Protein AF-A0AAE0WIC1-F1 (afdb_monomer_lite)

Secondary structure (DSSP, 8-state):
--PPTTEEE-TTS-EEEE-TTS-EEEE------TTTS------EEEETTEEEE-HHHHHHHHHHHHHHT--HHHHHHHHHHHHHHHHHTPPPP---HHHHHHHHHHHHHHH-HHHHHHHHHHHH-GGGHHHHHHHHHT-

Structure (mmCIF, N/CA/C/O backbone):
data_AF-A0AAE0WIC1-F1
#
_entry.id   AF-A0AAE0WIC1-F1
#
loop_
_atom_site.group_PDB
_atom_site.id
_atom_site.type_symbol
_atom_site.label_atom_id
_atom_site.label_alt_id
_atom_site.label_comp_id
_atom_site.label_asym_id
_atom_site.label_entity_id
_atom_site.label_seq_id
_atom_site.pdbx_PDB_ins_code
_atom_site.Cartn_x
_atom_site.Cartn_y
_atom_site.Cartn_z
_atom_site.occupancy
_atom_site.B_iso_or_equiv
_atom_site.auth_seq_id
_atom_site.auth_comp_id
_atom_site.auth_asym_id
_atom_site.auth_atom_id
_atom_site.pdbx_PDB_model_num
ATOM 1 N N . MET A 1 1 ? -15.835 -5.817 33.226 1.00 44.03 1 MET A N 1
ATOM 2 C CA . MET A 1 1 ? -14.727 -5.047 32.630 1.00 44.03 1 MET A CA 1
ATOM 3 C C . MET A 1 1 ? -15.349 -3.853 31.932 1.00 44.03 1 MET A C 1
ATOM 5 O O . MET A 1 1 ? -16.025 -4.050 30.935 1.00 44.03 1 MET A O 1
ATOM 9 N N . ALA A 1 2 ? -15.265 -2.663 32.525 1.00 51.22 2 ALA A N 1
ATOM 10 C CA . ALA A 1 2 ? -15.744 -1.446 31.879 1.00 51.22 2 ALA A CA 1
ATOM 11 C C . ALA A 1 2 ? -14.645 -0.991 30.910 1.00 51.22 2 ALA A C 1
ATOM 13 O O . ALA A 1 2 ? -13.538 -0.701 31.359 1.00 51.22 2 ALA A O 1
ATOM 14 N N . GLY A 1 3 ? -14.914 -1.036 29.603 1.00 53.78 3 GLY A N 1
ATOM 15 C CA . GLY A 1 3 ? -13.992 -0.525 28.587 1.00 53.78 3 GLY A CA 1
ATOM 16 C C . GLY A 1 3 ? -13.683 0.956 28.821 1.00 53.78 3 GLY A C 1
ATOM 17 O O . GLY A 1 3 ? -14.481 1.670 29.433 1.00 53.78 3 GLY A O 1
ATOM 18 N N . ALA A 1 4 ? -12.510 1.406 28.371 1.00 64.38 4 ALA A N 1
ATOM 19 C CA . ALA A 1 4 ? -12.123 2.809 28.450 1.00 64.38 4 ALA A CA 1
ATOM 20 C C . ALA A 1 4 ? -13.184 3.689 27.763 1.00 64.38 4 ALA A C 1
ATOM 22 O O . ALA A 1 4 ? -13.640 3.373 26.663 1.00 64.38 4 ALA A O 1
ATOM 23 N N . GLN A 1 5 ? -13.607 4.769 28.430 1.00 72.44 5 GLN A N 1
ATOM 24 C CA . GLN A 1 5 ? -14.567 5.720 27.863 1.00 72.44 5 GLN A CA 1
ATOM 25 C C . GLN A 1 5 ? -14.064 6.212 26.496 1.00 72.44 5 GLN A C 1
ATOM 27 O O . GLN A 1 5 ? -12.868 6.444 26.326 1.00 72.44 5 GLN A O 1
ATOM 32 N N . CYS A 1 6 ? -14.989 6.350 25.544 1.00 83.88 6 CYS A N 1
ATOM 33 C CA . CYS A 1 6 ? -14.748 6.795 24.166 1.00 83.88 6 CYS A CA 1
ATOM 34 C C . CYS A 1 6 ? -14.065 5.799 23.217 1.00 83.88 6 CYS A C 1
ATOM 36 O O . CYS A 1 6 ? -13.820 6.179 22.077 1.00 83.88 6 CYS A O 1
ATOM 38 N N . PHE A 1 7 ? -13.797 4.556 23.630 1.00 87.25 7 PHE A N 1
ATOM 39 C CA . PHE A 1 7 ? -13.380 3.497 22.706 1.00 87.25 7 PHE A CA 1
ATOM 40 C C . PHE A 1 7 ? -14.566 2.627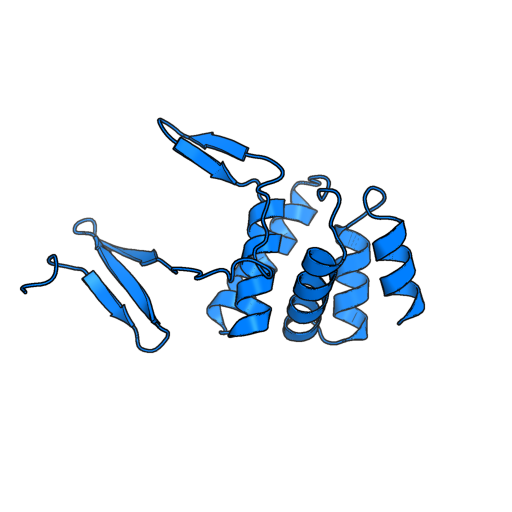 22.279 1.00 87.25 7 PHE A C 1
ATOM 42 O O . PHE A 1 7 ? -15.351 2.182 23.121 1.00 87.25 7 PHE A O 1
ATOM 49 N N . SER A 1 8 ? -14.661 2.320 20.987 1.00 88.88 8 SER A N 1
ATOM 50 C CA . SER A 1 8 ? -15.558 1.284 20.461 1.00 88.88 8 SER A CA 1
ATOM 51 C C . SER A 1 8 ? -14.899 0.494 19.335 1.00 88.88 8 SER A C 1
ATOM 53 O O . SER A 1 8 ? -13.895 0.920 18.774 1.00 88.88 8 SER A O 1
ATOM 55 N N . ILE A 1 9 ? -15.450 -0.679 19.030 1.00 87.75 9 ILE A N 1
ATOM 56 C CA . ILE A 1 9 ? -15.048 -1.495 17.881 1.00 87.75 9 ILE A CA 1
ATOM 57 C C . ILE A 1 9 ? -16.167 -1.378 16.844 1.00 87.75 9 ILE A C 1
ATOM 59 O O . ILE A 1 9 ? -17.330 -1.622 17.171 1.00 87.75 9 ILE A O 1
ATOM 63 N N . GLU A 1 10 ? -15.825 -0.944 15.635 1.00 86.88 10 GLU A N 1
ATOM 64 C CA . GLU A 1 10 ? -16.738 -0.832 14.493 1.00 86.88 10 GLU A CA 1
ATOM 65 C C . GLU A 1 10 ? -17.016 -2.221 13.882 1.00 86.88 10 GLU A C 1
ATOM 67 O O . GLU A 1 10 ? -16.328 -3.205 14.164 1.00 86.88 10 GLU A O 1
ATOM 72 N N . SER A 1 11 ? -18.040 -2.328 13.029 1.00 83.25 11 SER A N 1
ATOM 73 C CA . SER A 1 11 ? -18.417 -3.607 12.400 1.00 83.25 11 SER A CA 1
ATOM 74 C C . SER A 1 11 ? -17.349 -4.181 11.463 1.00 83.25 11 SER A C 1
ATOM 76 O O . SER A 1 11 ? -17.398 -5.367 11.152 1.00 83.25 11 SER A O 1
ATOM 78 N N . ASP A 1 12 ? -16.407 -3.351 11.010 1.00 76.75 12 ASP A N 1
ATOM 79 C CA . ASP A 1 12 ? -15.252 -3.739 10.194 1.00 76.75 12 ASP A CA 1
ATOM 80 C C . ASP A 1 12 ? -14.032 -4.164 11.037 1.00 76.75 12 ASP A C 1
ATOM 82 O O . ASP A 1 12 ? -12.958 -4.406 10.492 1.00 76.75 12 ASP A O 1
ATOM 86 N N . GLY A 1 13 ? -14.184 -4.258 12.364 1.00 78.00 13 GLY A N 1
ATOM 87 C CA . GLY A 1 13 ? -13.125 -4.666 13.287 1.00 78.00 13 GLY A CA 1
ATOM 88 C C . GLY A 1 13 ? -12.173 -3.541 13.697 1.00 78.00 13 GLY A C 1
ATOM 89 O O . GLY A 1 13 ? -11.315 -3.766 14.553 1.00 78.00 13 GLY A O 1
ATOM 90 N N . LYS A 1 14 ? -12.328 -2.323 13.159 1.00 84.00 14 LYS A N 1
ATOM 91 C CA . LYS A 1 14 ? -11.481 -1.185 13.534 1.00 84.00 14 LYS A CA 1
ATOM 92 C C . LYS A 1 14 ? -11.813 -0.689 14.935 1.00 84.00 14 LYS A C 1
ATOM 94 O O . LYS A 1 14 ? -12.971 -0.636 15.351 1.00 84.00 14 LYS A O 1
ATOM 99 N N . ILE A 1 15 ? -10.781 -0.271 15.657 1.00 89.44 15 ILE A N 1
ATOM 100 C CA . ILE A 1 15 ? -10.912 0.360 16.967 1.00 89.44 15 ILE A CA 1
ATOM 101 C C . ILE A 1 15 ? -11.052 1.857 16.741 1.00 89.44 15 ILE A C 1
ATOM 103 O O . ILE A 1 15 ? -10.161 2.491 16.193 1.00 89.44 15 ILE A O 1
ATOM 107 N N . VAL A 1 16 ? -12.141 2.453 17.195 1.00 92.06 16 VAL A N 1
ATOM 108 C CA . VAL A 1 16 ? -12.342 3.901 17.129 1.00 92.06 16 VAL A CA 1
ATOM 109 C C . VAL A 1 16 ? -12.224 4.520 18.513 1.00 92.06 16 VAL A C 1
ATOM 111 O O . VAL A 1 16 ? -12.654 3.941 19.511 1.00 92.06 16 VAL A O 1
ATOM 114 N N . PHE A 1 17 ? -11.636 5.710 18.555 1.00 91.00 17 PHE A N 1
ATOM 115 C CA . PHE A 1 17 ? -11.539 6.564 19.725 1.00 91.00 17 PHE A CA 1
ATOM 116 C C . PHE A 1 17 ? -12.115 7.944 19.406 1.00 91.00 17 PHE A C 1
ATOM 118 O O . PHE A 1 17 ? -11.594 8.666 18.552 1.00 91.00 17 PHE A O 1
ATOM 125 N N . ASP A 1 18 ? -13.179 8.322 20.109 1.00 90.44 18 ASP A N 1
ATOM 126 C CA . ASP A 1 18 ? -13.781 9.650 20.000 1.00 90.44 18 ASP A CA 1
ATOM 127 C C . ASP A 1 18 ? -13.081 10.625 20.958 1.00 90.44 18 ASP A C 1
ATOM 129 O O . ASP A 1 18 ? -13.322 10.642 22.169 1.00 90.44 18 ASP A O 1
ATOM 133 N N . ALA A 1 19 ? -12.182 11.444 20.411 1.00 85.19 19 ALA A N 1
ATOM 134 C CA . ALA A 1 19 ? -11.404 12.393 21.188 1.00 85.19 19 ALA A CA 1
ATOM 135 C C . ALA A 1 19 ? -12.287 13.550 21.680 1.00 85.19 19 ALA A C 1
ATOM 137 O O . ALA A 1 19 ? -13.133 14.079 20.954 1.00 85.19 19 ALA A O 1
ATOM 138 N N . SER A 1 20 ? -12.049 14.015 22.908 1.00 85.62 20 SER A N 1
ATOM 139 C CA . SER A 1 20 ? -12.815 15.120 23.505 1.00 85.62 20 SER A CA 1
ATOM 140 C C . SER A 1 20 ? -12.656 16.450 22.758 1.00 85.62 20 SER A C 1
ATOM 142 O O . SER A 1 20 ? -13.487 17.343 22.900 1.00 85.62 20 SER A O 1
ATOM 144 N N . GLN A 1 21 ? -11.617 16.576 21.931 1.00 89.25 21 GLN A N 1
ATOM 145 C CA . GLN A 1 21 ? -11.365 17.713 21.049 1.00 89.25 21 GLN A CA 1
ATOM 146 C C . GLN A 1 21 ? -12.274 17.733 19.802 1.00 89.25 21 GLN A C 1
ATOM 148 O O . GLN A 1 21 ? -12.162 18.651 18.994 1.00 89.25 21 GLN A O 1
ATOM 153 N N . GLY A 1 22 ? -13.171 16.753 19.637 1.00 87.75 22 GLY A N 1
ATOM 154 C CA . GLY A 1 22 ? -14.161 16.729 18.556 1.00 87.75 22 GLY A CA 1
ATOM 155 C C . GLY A 1 22 ? -13.679 16.075 17.261 1.00 87.75 22 GLY A C 1
ATOM 156 O O . GLY A 1 22 ? -14.246 16.342 16.205 1.00 87.75 22 GLY A O 1
ATOM 157 N N . PHE A 1 23 ? -12.648 15.229 17.326 1.00 83.62 23 PHE A N 1
ATOM 158 C CA . PHE A 1 23 ? -12.203 14.409 16.198 1.00 83.62 23 PHE A CA 1
ATOM 159 C C . PHE A 1 23 ? -12.184 12.926 16.574 1.00 83.62 23 PHE A C 1
ATOM 161 O O . PHE A 1 23 ? -12.019 12.570 17.740 1.00 83.62 23 PHE A O 1
ATOM 168 N N . ARG A 1 24 ? -12.343 12.060 15.573 1.00 88.50 24 ARG A N 1
ATOM 169 C CA . ARG A 1 24 ? -12.300 10.606 15.735 1.00 88.50 24 ARG A CA 1
ATOM 170 C C . ARG A 1 24 ? -10.957 10.072 15.259 1.00 88.50 24 ARG A C 1
ATOM 172 O O . ARG A 1 24 ? -10.507 10.418 14.170 1.00 88.50 24 ARG A O 1
ATOM 179 N N . VAL A 1 25 ? -10.338 9.226 16.072 1.00 87.31 25 VAL A N 1
ATOM 180 C CA . VAL A 1 25 ? -9.169 8.432 15.693 1.00 87.31 25 VAL A CA 1
ATOM 181 C C . VAL A 1 25 ? -9.649 7.028 15.381 1.00 87.31 25 VAL A C 1
ATOM 183 O O . VAL A 1 25 ? -10.273 6.393 16.226 1.00 87.31 25 VAL A O 1
ATOM 186 N N . THR A 1 26 ? -9.343 6.541 14.187 1.00 86.06 26 THR A N 1
ATOM 187 C CA . THR A 1 26 ? -9.582 5.147 13.816 1.00 86.06 26 THR A CA 1
ATOM 188 C C . THR A 1 26 ? -8.243 4.429 13.814 1.00 86.06 26 THR A C 1
ATOM 190 O O . THR A 1 26 ? -7.314 4.835 13.120 1.00 86.06 26 THR A O 1
ATOM 193 N N . MET A 1 27 ? -8.140 3.387 14.623 1.00 83.38 27 MET A N 1
ATOM 194 C CA . MET A 1 27 ? -6.988 2.517 14.739 1.00 83.38 27 MET A CA 1
ATOM 195 C C . MET A 1 27 ? -7.332 1.156 14.154 1.00 83.38 27 MET A C 1
ATOM 197 O O . MET A 1 27 ? -8.391 0.582 14.404 1.00 83.38 27 MET A O 1
ATOM 201 N N . ASP A 1 28 ? -6.395 0.647 13.381 1.00 76.56 28 ASP A N 1
ATOM 202 C CA . ASP A 1 28 ? -6.483 -0.642 12.735 1.00 76.56 28 ASP A CA 1
ATOM 203 C C . ASP A 1 28 ? -5.353 -1.509 13.275 1.00 76.56 28 ASP A C 1
ATOM 205 O O . ASP A 1 28 ? -4.191 -1.094 13.241 1.00 76.56 28 ASP A O 1
ATOM 209 N N . ILE A 1 29 ? -5.696 -2.663 13.846 1.00 73.38 29 ILE A N 1
ATOM 210 C CA . ILE A 1 29 ? -4.698 -3.612 14.332 1.00 73.38 29 ILE A CA 1
ATOM 211 C C . ILE A 1 29 ? -4.523 -4.659 13.246 1.00 73.38 29 ILE A C 1
ATOM 213 O O . ILE A 1 29 ? -5.393 -5.499 13.035 1.00 73.38 29 ILE A O 1
ATOM 217 N N . LEU A 1 30 ? -3.377 -4.601 12.582 1.00 64.56 30 LEU A N 1
ATOM 218 C CA . LEU A 1 30 ? -2.967 -5.616 11.628 1.00 64.56 30 LEU A CA 1
ATOM 219 C C . LEU A 1 30 ? -2.304 -6.751 12.412 1.00 64.56 30 LEU A C 1
ATOM 221 O O . LEU A 1 30 ? -1.188 -6.600 12.912 1.00 64.56 30 LEU A O 1
ATOM 225 N N . GLU A 1 31 ? -3.011 -7.870 12.565 1.00 58.50 31 GLU A N 1
ATOM 226 C CA . GLU A 1 31 ? -2.413 -9.110 13.058 1.00 58.50 31 GLU A CA 1
ATOM 227 C C . GLU A 1 31 ? -1.685 -9.772 11.888 1.00 58.50 31 GLU A C 1
ATOM 229 O O . GLU A 1 31 ? -2.269 -10.471 11.068 1.00 58.50 31 GLU A O 1
ATOM 234 N N . LEU A 1 32 ? -0.396 -9.471 11.770 1.00 53.72 32 LEU A N 1
ATOM 235 C CA . LEU A 1 32 ? 0.452 -10.019 10.722 1.00 53.72 32 LEU A CA 1
ATOM 236 C C . LEU A 1 32 ? 0.910 -11.416 11.159 1.00 53.72 32 LEU A C 1
ATOM 238 O O . LEU A 1 32 ? 1.548 -11.560 12.207 1.00 53.72 32 LEU A O 1
ATOM 242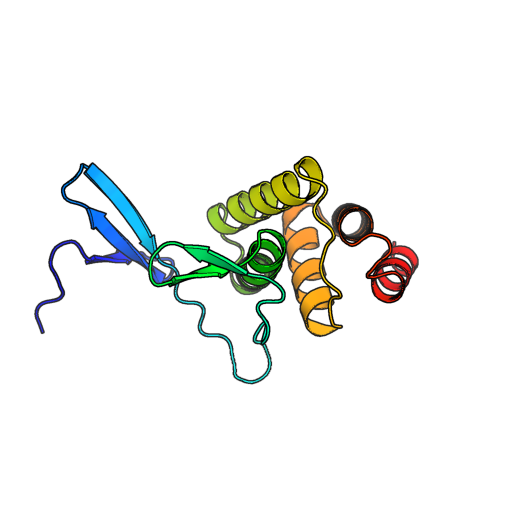 N N . ALA A 1 33 ? 0.566 -12.453 10.389 1.00 51.03 33 ALA A N 1
ATOM 243 C CA . ALA A 1 33 ? 1.014 -13.810 10.685 1.00 51.03 33 ALA A CA 1
ATOM 244 C C . ALA A 1 33 ? 2.559 -13.874 10.692 1.00 51.03 33 ALA A C 1
ATOM 246 O O . ALA A 1 33 ? 3.199 -13.127 9.946 1.00 51.03 33 ALA A O 1
ATOM 247 N N . PRO A 1 34 ? 3.187 -14.779 11.472 1.00 51.44 34 PRO A N 1
ATOM 248 C CA . PRO A 1 34 ? 4.647 -14.840 11.634 1.00 51.44 34 PRO A CA 1
ATOM 249 C C . PRO A 1 34 ? 5.457 -15.042 10.344 1.00 51.44 34 PRO A C 1
ATOM 251 O O . PRO A 1 34 ? 6.676 -14.978 10.402 1.00 51.44 34 PRO A O 1
ATOM 254 N N . SER A 1 35 ? 4.802 -15.344 9.220 1.00 52.38 35 SER A N 1
ATOM 255 C CA . SER A 1 35 ? 5.407 -15.568 7.902 1.00 52.38 35 SER A CA 1
ATOM 256 C C . SER A 1 35 ? 4.780 -14.734 6.776 1.00 52.38 35 SER A C 1
ATOM 258 O O . SER A 1 35 ? 5.141 -14.930 5.622 1.00 52.38 35 SER A O 1
ATOM 260 N N . GLU A 1 36 ? 3.822 -13.852 7.080 1.00 49.31 36 GLU A N 1
ATOM 261 C CA . GLU A 1 36 ? 3.106 -13.008 6.094 1.00 49.31 36 GLU A CA 1
ATOM 262 C C . GLU A 1 36 ? 3.183 -11.518 6.457 1.00 49.31 36 GLU A C 1
ATOM 264 O O . GLU A 1 36 ? 2.481 -10.667 5.915 1.00 49.31 36 GLU A O 1
ATOM 269 N N . CYS A 1 37 ? 4.047 -11.196 7.414 1.00 48.56 37 CYS A N 1
ATOM 270 C CA . CYS A 1 37 ? 4.339 -9.839 7.812 1.00 48.56 37 CYS A CA 1
ATOM 271 C C . CYS A 1 37 ? 5.169 -9.161 6.718 1.00 48.56 37 CYS A C 1
ATOM 273 O O . CYS A 1 37 ? 6.119 -9.750 6.203 1.00 48.56 37 CYS A O 1
ATOM 275 N N . VAL A 1 38 ? 4.891 -7.886 6.439 1.00 53.44 38 VAL A N 1
ATOM 276 C CA . VAL A 1 38 ? 5.957 -6.977 6.003 1.00 53.44 38 VAL A CA 1
ATOM 277 C C . VAL A 1 38 ? 6.913 -6.907 7.197 1.00 53.44 38 VAL A C 1
ATOM 279 O O . VAL A 1 38 ? 6.763 -6.066 8.082 1.00 53.44 38 VAL A O 1
ATOM 282 N N . GLU A 1 39 ? 7.844 -7.864 7.290 1.00 55.25 39 GLU A N 1
ATOM 283 C CA . GLU A 1 39 ? 8.748 -8.058 8.438 1.00 55.25 39 GLU A CA 1
ATOM 284 C C . GLU A 1 39 ? 9.677 -6.855 8.663 1.00 55.25 39 GLU A C 1
ATOM 286 O O . GLU A 1 39 ? 10.463 -6.816 9.614 1.00 55.25 39 GLU A O 1
ATOM 291 N N . ARG A 1 40 ? 9.608 -5.856 7.780 1.00 68.62 40 ARG A N 1
ATOM 292 C CA . ARG A 1 40 ? 10.577 -4.787 7.684 1.00 68.62 40 ARG A CA 1
ATOM 293 C C . ARG A 1 40 ? 9.913 -3.440 7.431 1.00 68.62 40 ARG A C 1
ATOM 295 O O . ARG A 1 40 ? 9.330 -3.200 6.386 1.00 68.62 40 ARG A O 1
ATOM 302 N N . ILE A 1 41 ? 10.118 -2.516 8.368 1.00 81.06 41 ILE A N 1
ATOM 303 C CA . ILE A 1 41 ? 10.109 -1.087 8.049 1.00 81.06 41 ILE A CA 1
ATOM 304 C C . ILE A 1 41 ? 11.482 -0.779 7.451 1.00 81.06 41 ILE A C 1
ATOM 306 O O . ILE A 1 41 ? 12.499 -0.823 8.149 1.00 81.06 41 ILE A O 1
ATOM 310 N N . HIS A 1 42 ? 11.519 -0.510 6.152 1.00 83.31 42 HIS A N 1
ATOM 311 C CA . HIS A 1 42 ? 12.737 -0.258 5.387 1.00 83.31 42 HIS A CA 1
ATOM 312 C C . HIS A 1 42 ? 13.357 1.091 5.737 1.00 83.31 42 HIS A C 1
ATOM 314 O O . HIS A 1 42 ? 14.582 1.223 5.781 1.00 83.31 42 HIS A O 1
ATOM 320 N N . ALA A 1 43 ? 12.520 2.091 6.011 1.00 83.94 43 ALA A N 1
ATOM 321 C CA . ALA A 1 43 ? 12.957 3.408 6.431 1.00 83.94 43 ALA A CA 1
ATOM 322 C C . ALA A 1 43 ? 11.987 4.017 7.445 1.00 83.94 43 ALA A C 1
ATOM 324 O O . ALA A 1 43 ? 10.774 3.842 7.388 1.00 83.94 43 ALA A O 1
ATOM 325 N N . TRP A 1 44 ? 12.519 4.792 8.382 1.00 84.44 44 TRP A N 1
ATOM 326 C CA . TRP A 1 44 ? 11.703 5.507 9.353 1.00 84.44 44 TRP A CA 1
ATOM 327 C C . TRP A 1 44 ? 12.281 6.887 9.631 1.00 84.44 44 TRP A C 1
ATOM 329 O O . TRP A 1 44 ? 13.478 7.131 9.468 1.00 84.44 44 TRP A O 1
ATOM 339 N N . VAL A 1 45 ? 11.409 7.794 10.055 1.00 80.19 45 VAL A N 1
ATOM 340 C CA . VAL A 1 45 ? 11.776 9.134 10.507 1.00 80.19 45 VAL A CA 1
ATOM 341 C C . VAL A 1 45 ? 11.477 9.276 11.999 1.00 80.19 45 VAL A C 1
ATOM 343 O O . VAL A 1 45 ? 10.459 8.759 12.466 1.00 80.19 45 VAL A O 1
ATOM 346 N N . PRO A 1 46 ? 12.337 9.947 12.781 1.00 82.81 46 PRO A N 1
ATOM 347 C CA . PRO A 1 46 ? 12.039 10.232 14.180 1.00 82.81 46 PRO A CA 1
ATOM 348 C C . PRO A 1 46 ? 10.792 11.115 14.307 1.00 82.81 46 PRO A C 1
ATOM 350 O O . PRO A 1 46 ? 10.637 12.086 13.564 1.00 82.81 46 PRO A O 1
ATOM 353 N N . LEU A 1 47 ? 9.938 10.820 15.285 1.00 82.94 47 LEU A N 1
ATOM 354 C CA . LEU A 1 47 ? 8.777 11.636 15.633 1.00 82.94 47 LEU A CA 1
ATOM 355 C C . LEU A 1 47 ? 8.613 11.688 17.157 1.00 82.94 47 LEU A C 1
ATOM 357 O O . LEU A 1 47 ? 8.011 10.808 17.769 1.00 82.94 47 LEU A O 1
ATOM 361 N N . GLY A 1 48 ? 9.148 12.743 17.775 1.00 84.75 48 GLY A N 1
ATOM 362 C CA . GLY A 1 48 ? 9.156 12.879 19.232 1.00 84.75 48 GLY A CA 1
ATOM 363 C C . GLY A 1 48 ? 9.953 11.752 19.891 1.00 84.75 48 GLY A C 1
ATOM 364 O O . GLY A 1 48 ? 11.118 11.551 19.562 1.00 84.75 48 GLY A O 1
ATOM 365 N N . GLU A 1 49 ? 9.316 11.020 20.804 1.00 86.69 49 GLU A N 1
ATOM 366 C CA . GLU A 1 49 ? 9.894 9.833 21.455 1.00 86.69 49 GLU A CA 1
ATOM 367 C C . GLU A 1 49 ? 9.697 8.538 20.641 1.00 86.69 49 GLU A C 1
ATOM 369 O O . GLU A 1 49 ? 10.085 7.462 21.091 1.00 86.69 49 GLU A O 1
ATOM 374 N N . GLY A 1 50 ? 9.089 8.627 19.453 1.00 78.25 50 GLY A N 1
ATOM 375 C CA . GLY A 1 50 ? 8.808 7.491 18.581 1.00 78.25 50 GLY A CA 1
ATOM 376 C C . GLY A 1 50 ? 9.425 7.606 17.188 1.00 78.25 50 GLY A C 1
ATOM 377 O O . GLY A 1 50 ? 10.232 8.491 16.890 1.00 78.25 50 GLY A O 1
ATOM 378 N N . SER A 1 51 ? 8.991 6.698 16.318 1.00 81.19 51 SER A N 1
ATOM 379 C CA . SER A 1 51 ? 9.403 6.601 14.919 1.00 81.19 51 SER A CA 1
ATOM 380 C C . SER A 1 51 ? 8.168 6.476 14.036 1.00 81.19 51 SER A C 1
ATOM 382 O O . SER A 1 51 ? 7.208 5.802 14.404 1.00 81.19 51 SER A O 1
ATOM 384 N N . LEU A 1 52 ? 8.201 7.099 12.862 1.00 84.38 52 LEU A N 1
ATOM 385 C CA . LEU A 1 52 ? 7.185 6.945 11.828 1.00 84.38 52 LEU A CA 1
ATOM 386 C C . LEU A 1 52 ? 7.790 6.192 10.646 1.00 84.38 52 LEU A C 1
ATOM 388 O O . LEU A 1 52 ? 8.876 6.546 10.189 1.00 84.38 52 LEU A O 1
ATOM 392 N N . ALA A 1 53 ? 7.089 5.176 10.150 1.00 87.69 53 ALA A N 1
ATOM 393 C CA . ALA A 1 53 ? 7.476 4.472 8.933 1.00 87.69 53 ALA A CA 1
ATOM 394 C C . ALA A 1 53 ? 7.517 5.430 7.729 1.00 87.69 53 ALA A C 1
ATOM 396 O O . ALA A 1 53 ? 6.804 6.438 7.693 1.00 87.69 53 ALA A O 1
ATOM 397 N N . SER A 1 54 ? 8.358 5.134 6.740 1.00 88.31 54 SER A N 1
ATOM 398 C CA . SER A 1 54 ? 8.399 5.918 5.509 1.00 88.31 54 SER A CA 1
ATOM 399 C C . SER A 1 54 ? 7.092 5.789 4.722 1.00 88.31 54 SER A C 1
ATOM 401 O O . SER A 1 54 ? 6.312 4.862 4.922 1.00 88.31 54 SER A O 1
ATOM 403 N N . MET A 1 55 ? 6.849 6.706 3.782 1.00 89.81 55 MET A N 1
ATOM 404 C CA . MET A 1 55 ? 5.639 6.643 2.955 1.00 89.81 55 MET A CA 1
ATOM 405 C C . MET A 1 55 ? 5.568 5.344 2.138 1.00 89.81 55 MET A C 1
ATOM 407 O O . MET A 1 55 ? 4.494 4.771 1.993 1.00 89.81 55 MET A O 1
ATOM 411 N N . SER A 1 56 ? 6.709 4.854 1.646 1.00 89.94 56 SER A N 1
ATOM 412 C CA . SER A 1 56 ? 6.782 3.592 0.906 1.00 89.94 56 SER A CA 1
ATOM 413 C C . SER A 1 56 ? 6.476 2.388 1.802 1.00 89.94 56 SER A C 1
ATOM 415 O O . SER A 1 56 ? 5.760 1.485 1.382 1.00 89.94 56 SER A O 1
ATOM 417 N N . ASP A 1 57 ? 6.932 2.411 3.058 1.00 89.31 57 ASP A N 1
ATOM 418 C CA . ASP A 1 57 ? 6.569 1.394 4.053 1.00 89.31 57 ASP A CA 1
ATOM 419 C C . ASP A 1 57 ? 5.070 1.424 4.370 1.00 89.31 57 ASP A C 1
ATOM 421 O O . ASP A 1 57 ? 4.432 0.383 4.493 1.00 89.31 57 ASP A O 1
ATOM 425 N N . LEU A 1 58 ? 4.471 2.617 4.446 1.00 90.94 58 LEU A N 1
ATOM 426 C CA . LEU A 1 58 ? 3.024 2.750 4.621 1.00 90.94 58 LEU A CA 1
ATOM 427 C C . LEU A 1 58 ? 2.246 2.200 3.416 1.00 90.94 58 LEU A C 1
ATOM 429 O O . LEU A 1 58 ? 1.189 1.606 3.619 1.00 90.94 58 LEU A O 1
ATOM 433 N N . VAL A 1 59 ? 2.756 2.352 2.185 1.00 93.31 59 VAL A N 1
ATOM 434 C CA . VAL A 1 59 ? 2.173 1.709 0.992 1.00 93.31 59 VAL A CA 1
ATOM 435 C C . VAL A 1 59 ? 2.214 0.189 1.131 1.00 93.31 59 VAL A C 1
ATOM 437 O O . VAL A 1 59 ? 1.188 -0.447 0.911 1.00 93.31 59 VAL A O 1
ATOM 440 N N . LEU A 1 60 ? 3.356 -0.388 1.520 1.00 91.44 60 LEU A N 1
ATOM 441 C CA . LEU A 1 60 ? 3.508 -1.836 1.716 1.00 91.44 60 LEU A CA 1
ATOM 442 C C . LEU A 1 60 ? 2.534 -2.370 2.771 1.00 91.44 60 LEU A C 1
ATOM 444 O O . LEU A 1 60 ? 1.778 -3.301 2.504 1.00 91.44 60 LEU A O 1
ATOM 448 N N . LEU A 1 61 ? 2.482 -1.725 3.939 1.00 89.31 61 LEU A N 1
ATOM 449 C CA . LEU A 1 61 ? 1.560 -2.099 5.013 1.00 89.31 61 LEU A CA 1
ATOM 450 C C . LEU A 1 61 ? 0.098 -2.000 4.566 1.00 89.31 61 LEU A C 1
ATOM 452 O O . LEU A 1 61 ? -0.705 -2.882 4.865 1.00 89.31 61 LEU A O 1
ATOM 456 N N . ARG A 1 62 ? -0.255 -0.944 3.823 1.00 92.19 62 ARG A N 1
ATOM 457 C CA . ARG A 1 62 ? -1.624 -0.762 3.332 1.00 92.19 62 ARG A CA 1
ATOM 458 C C . ARG A 1 62 ? -1.970 -1.733 2.200 1.00 92.19 62 ARG A C 1
ATOM 460 O O . ARG A 1 62 ? -3.135 -2.105 2.094 1.00 92.19 62 ARG A O 1
ATOM 467 N N . ALA A 1 63 ? -0.997 -2.180 1.403 1.00 93.06 63 ALA A N 1
ATOM 468 C CA . ALA A 1 63 ? -1.206 -3.198 0.373 1.00 93.06 63 ALA A CA 1
ATOM 469 C C . ALA A 1 63 ? -1.715 -4.510 0.982 1.00 93.06 63 ALA A C 1
ATOM 471 O O . ALA A 1 63 ? -2.689 -5.069 0.484 1.00 93.06 63 ALA A O 1
ATOM 472 N N . VAL A 1 64 ? -1.129 -4.938 2.108 1.00 90.25 64 VAL A N 1
ATOM 473 C CA . VAL A 1 64 ? -1.596 -6.112 2.866 1.00 90.25 64 VAL A CA 1
ATOM 474 C C . VAL A 1 64 ? -3.057 -5.937 3.277 1.00 90.25 64 VAL A C 1
ATOM 476 O O . VAL A 1 64 ? -3.884 -6.807 3.029 1.00 90.25 64 VAL A O 1
ATOM 479 N N . THR A 1 65 ? -3.414 -4.778 3.838 1.00 88.88 65 THR A N 1
ATOM 480 C CA . THR A 1 65 ? -4.796 -4.505 4.260 1.00 88.88 65 THR A CA 1
ATOM 481 C C . THR A 1 65 ? -5.787 -4.512 3.091 1.00 88.88 65 THR A C 1
ATOM 483 O O . THR A 1 65 ? -6.899 -5.025 3.219 1.00 88.88 65 THR A O 1
ATOM 486 N N . VAL A 1 66 ? -5.411 -3.935 1.947 1.00 92.25 66 VAL A N 1
ATOM 487 C CA . VAL A 1 66 ? -6.261 -3.945 0.747 1.00 92.25 66 VAL A CA 1
ATOM 488 C C . VAL A 1 66 ? -6.434 -5.366 0.218 1.00 92.25 66 VAL A C 1
ATOM 490 O O . VAL A 1 66 ? -7.547 -5.730 -0.149 1.00 92.25 66 VAL A O 1
ATOM 493 N N . ALA A 1 67 ? -5.365 -6.160 0.197 1.00 88.88 67 ALA A N 1
ATOM 494 C CA . ALA A 1 67 ? -5.408 -7.534 -0.282 1.00 88.88 67 ALA A CA 1
ATOM 495 C C . ALA A 1 67 ? -6.230 -8.462 0.629 1.00 88.88 67 ALA A C 1
ATOM 497 O O . ALA A 1 67 ? -6.931 -9.332 0.121 1.00 88.88 67 ALA A O 1
ATOM 498 N N . ASP A 1 68 ? -6.174 -8.261 1.949 1.00 85.25 68 ASP A N 1
ATOM 499 C CA . ASP A 1 68 ? -6.900 -9.083 2.924 1.00 85.25 68 ASP A CA 1
ATOM 500 C C . ASP A 1 68 ? -8.403 -8.749 2.974 1.00 85.25 68 ASP A C 1
ATOM 502 O O . ASP A 1 68 ? -9.253 -9.619 2.779 1.00 85.25 68 ASP A O 1
ATOM 506 N N . ARG A 1 69 ? -8.756 -7.470 3.182 1.00 84.00 69 ARG A N 1
ATOM 507 C CA . ARG A 1 69 ? -10.162 -7.052 3.379 1.00 84.00 69 ARG A CA 1
ATOM 508 C C . ARG A 1 69 ? -10.713 -6.087 2.332 1.00 84.00 69 ARG A C 1
ATOM 510 O O . ARG A 1 69 ? -11.914 -6.115 2.071 1.00 84.00 69 ARG A O 1
ATOM 517 N N . GLY A 1 70 ? -9.876 -5.222 1.758 1.00 83.38 70 GLY A N 1
ATOM 518 C CA . GLY A 1 70 ? -10.240 -4.373 0.617 1.00 83.38 70 GLY A CA 1
ATOM 519 C C . GLY A 1 70 ? -11.444 -3.442 0.815 1.00 83.38 70 GLY A C 1
ATOM 520 O O . GLY A 1 70 ? -12.224 -3.269 -0.120 1.00 83.38 70 GLY A O 1
ATOM 521 N N . SER A 1 71 ? -11.638 -2.846 2.000 1.00 88.88 71 SER A N 1
ATOM 522 C CA . SER A 1 71 ? -12.745 -1.892 2.191 1.00 88.88 71 SER A CA 1
ATOM 523 C C . SER A 1 71 ? -12.542 -0.613 1.366 1.00 88.88 71 SER A C 1
ATOM 525 O O . SER A 1 71 ? -11.406 -0.240 1.066 1.00 88.88 71 SER A O 1
ATOM 527 N N . ASP A 1 72 ? -13.623 0.118 1.065 1.00 90.50 72 ASP A N 1
ATOM 528 C CA . ASP A 1 72 ? -13.548 1.394 0.328 1.00 90.50 72 ASP A CA 1
ATOM 529 C C . ASP A 1 72 ? -12.545 2.376 0.961 1.00 90.50 72 ASP A C 1
ATOM 531 O O . ASP A 1 72 ? -11.810 3.067 0.258 1.00 90.50 72 ASP A O 1
ATOM 535 N N . GLY A 1 73 ? -12.478 2.411 2.297 1.00 89.38 73 GLY A N 1
ATOM 536 C CA . GLY A 1 73 ? -11.512 3.232 3.027 1.00 89.38 73 GLY A CA 1
ATOM 537 C C . GLY A 1 73 ? -10.067 2.777 2.823 1.00 89.38 73 GLY A C 1
ATOM 538 O O . GLY A 1 73 ? -9.195 3.613 2.615 1.00 89.38 73 GLY A O 1
ATOM 539 N N . ASP A 1 74 ? -9.814 1.466 2.807 1.00 90.94 74 ASP A N 1
ATOM 540 C CA . ASP A 1 74 ? -8.465 0.929 2.584 1.00 90.94 74 ASP A CA 1
ATOM 541 C C . ASP A 1 74 ? -7.973 1.223 1.167 1.00 90.94 74 ASP A C 1
ATOM 543 O O . ASP A 1 74 ? -6.818 1.601 0.977 1.00 90.94 74 ASP A O 1
ATOM 547 N N . ILE A 1 75 ? -8.866 1.093 0.181 1.00 94.25 75 ILE A N 1
ATOM 548 C CA . ILE A 1 75 ? -8.597 1.405 -1.226 1.00 94.25 75 ILE A CA 1
ATOM 549 C C . ILE A 1 75 ? -8.281 2.896 -1.391 1.00 94.25 75 ILE A C 1
ATOM 551 O O . ILE A 1 75 ? -7.318 3.257 -2.072 1.00 94.25 75 ILE A O 1
ATOM 555 N N . LEU A 1 76 ? -9.070 3.774 -0.762 1.00 94.88 76 LEU A N 1
ATOM 556 C CA . LEU A 1 76 ? -8.834 5.218 -0.794 1.00 94.88 76 LEU A CA 1
ATOM 557 C C . LEU A 1 76 ? -7.493 5.587 -0.151 1.00 94.88 76 LEU A C 1
ATOM 559 O O . LEU A 1 76 ? -6.727 6.344 -0.753 1.00 94.88 76 LEU A O 1
ATOM 563 N N . ASP A 1 77 ? -7.189 5.023 1.018 1.00 94.00 77 ASP A N 1
ATOM 564 C CA . ASP A 1 77 ? -5.926 5.254 1.718 1.00 94.00 77 ASP A CA 1
ATOM 565 C C . ASP A 1 77 ? -4.733 4.760 0.892 1.00 94.00 77 ASP A C 1
ATOM 567 O O . ASP A 1 77 ? -3.743 5.476 0.742 1.00 94.00 77 ASP A O 1
ATOM 571 N N . PHE A 1 78 ? -4.829 3.569 0.295 1.00 95.25 78 PHE A N 1
ATOM 572 C CA . PHE A 1 78 ? -3.780 3.013 -0.558 1.00 95.25 78 PHE A CA 1
ATOM 573 C C . PHE A 1 78 ? -3.523 3.873 -1.797 1.00 95.25 78 PHE A C 1
ATOM 575 O O . PHE A 1 78 ? -2.377 4.217 -2.090 1.00 95.25 78 PHE A O 1
ATOM 582 N N . ASN A 1 79 ? -4.585 4.276 -2.498 1.00 95.12 79 ASN A N 1
ATOM 583 C CA . ASN A 1 79 ? -4.475 5.123 -3.683 1.00 95.12 79 ASN A CA 1
ATOM 584 C C . ASN A 1 79 ? -3.868 6.488 -3.345 1.00 95.12 79 ASN A C 1
ATOM 586 O O . ASN A 1 79 ? -3.036 6.999 -4.099 1.00 95.12 79 ASN A O 1
ATOM 590 N N . TRP A 1 80 ? -4.248 7.065 -2.203 1.00 95.19 80 TRP A N 1
ATOM 591 C CA . TRP A 1 80 ? -3.660 8.306 -1.714 1.00 95.19 80 TRP A CA 1
ATOM 592 C C . TRP A 1 80 ? -2.176 8.134 -1.365 1.00 95.19 80 TRP A C 1
ATOM 594 O O . TRP A 1 80 ? -1.356 8.960 -1.761 1.00 95.19 80 TRP A O 1
ATOM 604 N N . LEU A 1 81 ? -1.795 7.052 -0.681 1.00 94.25 81 LEU A N 1
ATOM 605 C CA . LEU A 1 81 ? -0.392 6.774 -0.355 1.00 94.25 81 LEU A CA 1
ATOM 606 C C . LEU A 1 81 ? 0.456 6.585 -1.622 1.00 94.25 81 LEU A C 1
ATOM 608 O O . LEU A 1 81 ? 1.524 7.191 -1.736 1.00 94.25 81 LEU A O 1
ATOM 612 N N . LEU A 1 82 ? -0.036 5.819 -2.601 1.00 93.38 82 LEU A N 1
ATOM 613 C CA . LEU A 1 82 ? 0.623 5.648 -3.899 1.00 93.38 82 LEU A CA 1
ATOM 614 C C . LEU A 1 82 ? 0.821 6.986 -4.614 1.00 93.38 82 LEU A C 1
ATOM 616 O O . LEU A 1 82 ? 1.917 7.260 -5.106 1.00 93.38 82 LEU A O 1
ATOM 620 N N . SER A 1 83 ? -0.203 7.848 -4.640 1.00 92.88 83 SER A N 1
ATOM 621 C CA . SER A 1 83 ? -0.080 9.161 -5.278 1.00 92.88 83 SER A CA 1
ATOM 622 C C . SER A 1 83 ? 0.979 10.019 -4.583 1.00 92.88 83 SER A C 1
ATOM 624 O O . SER A 1 83 ? 1.764 10.683 -5.255 1.00 92.88 83 SER A O 1
ATOM 626 N N . ARG A 1 84 ? 1.068 9.961 -3.247 1.00 92.81 84 ARG A N 1
ATOM 627 C CA . ARG A 1 84 ? 2.083 10.695 -2.479 1.00 92.81 84 ARG A CA 1
ATOM 628 C C . ARG A 1 84 ? 3.493 10.186 -2.719 1.00 92.81 84 ARG A C 1
ATOM 630 O O . ARG A 1 84 ? 4.397 11.007 -2.844 1.00 92.81 84 ARG A O 1
ATOM 637 N N . VAL A 1 85 ? 3.695 8.874 -2.819 1.00 90.25 85 VAL A N 1
ATOM 638 C CA . VAL A 1 85 ? 5.012 8.314 -3.161 1.00 90.25 85 VAL A CA 1
ATOM 639 C C . VAL A 1 85 ? 5.470 8.811 -4.534 1.00 90.25 85 VAL A C 1
ATOM 641 O O . VAL A 1 85 ? 6.609 9.263 -4.665 1.00 90.25 85 VAL A O 1
ATOM 644 N N . VAL A 1 86 ? 4.572 8.817 -5.525 1.00 89.38 86 VAL A N 1
ATOM 645 C CA . VAL A 1 86 ? 4.863 9.315 -6.881 1.00 89.38 86 VAL A CA 1
ATOM 646 C C . VAL A 1 86 ? 5.152 10.817 -6.887 1.00 89.38 86 VAL A C 1
ATOM 648 O O . VAL A 1 86 ? 6.167 11.239 -7.435 1.00 89.38 86 VAL A O 1
ATOM 651 N N . GLU A 1 87 ? 4.291 11.630 -6.272 1.00 89.94 87 GLU A N 1
ATOM 652 C CA . GLU A 1 87 ? 4.437 13.093 -6.231 1.00 89.94 87 GLU A CA 1
ATOM 653 C C . GLU A 1 87 ? 5.736 13.536 -5.557 1.00 89.94 87 GLU A C 1
ATOM 655 O O . GLU A 1 87 ? 6.376 14.492 -5.994 1.00 89.94 87 GLU A O 1
ATOM 660 N N . MET A 1 88 ? 6.128 12.842 -4.490 1.00 86.50 88 MET A N 1
ATOM 661 C CA . MET A 1 88 ? 7.326 13.174 -3.725 1.00 86.50 88 MET A CA 1
ATOM 662 C C . MET A 1 88 ? 8.606 12.613 -4.358 1.00 86.50 88 MET A C 1
ATOM 664 O O . MET A 1 88 ? 9.702 12.964 -3.922 1.00 86.50 88 MET A O 1
ATOM 668 N N . GLY A 1 89 ? 8.484 11.749 -5.373 1.00 82.88 89 GLY A N 1
ATOM 669 C CA . GLY A 1 89 ? 9.615 11.119 -6.052 1.00 82.88 89 GLY A CA 1
ATOM 670 C C . GLY A 1 89 ? 10.479 10.265 -5.124 1.00 82.88 89 GLY A C 1
ATOM 671 O O . GLY A 1 89 ? 11.678 10.119 -5.370 1.00 82.88 89 GLY A O 1
ATOM 672 N N . TYR A 1 90 ? 9.906 9.744 -4.033 1.00 77.06 90 TYR A N 1
ATOM 673 C CA . TYR A 1 90 ? 10.662 8.908 -3.111 1.00 77.06 90 TYR A CA 1
ATOM 674 C C . TYR A 1 90 ? 11.003 7.579 -3.787 1.00 77.06 90 TYR A C 1
ATOM 676 O O . TYR A 1 90 ? 10.111 6.942 -4.353 1.00 77.06 90 TYR A O 1
ATOM 684 N N . PRO A 1 91 ? 12.270 7.133 -3.734 1.00 79.69 91 PRO A N 1
ATOM 685 C CA . PRO A 1 91 ? 12.614 5.819 -4.242 1.00 79.69 91 PRO A CA 1
ATOM 686 C C . PRO A 1 91 ? 11.859 4.766 -3.433 1.00 79.69 91 PRO A C 1
ATOM 688 O O . PRO A 1 91 ? 11.875 4.784 -2.199 1.00 79.69 91 PRO A O 1
ATOM 691 N N . PHE A 1 92 ? 11.205 3.843 -4.132 1.00 88.19 92 PHE A N 1
ATOM 692 C CA . PHE A 1 92 ? 10.645 2.674 -3.477 1.00 88.19 92 PHE A CA 1
ATOM 693 C C . PHE A 1 92 ? 11.799 1.808 -2.937 1.00 88.19 92 PHE A C 1
ATOM 695 O O . PHE A 1 92 ? 12.831 1.688 -3.620 1.00 88.19 92 PHE A O 1
ATOM 702 N N . PRO A 1 93 ? 11.679 1.249 -1.718 1.00 88.12 93 PRO A N 1
ATOM 703 C CA . PRO A 1 93 ? 12.658 0.300 -1.211 1.00 88.12 93 PRO A CA 1
ATOM 704 C C . PRO A 1 93 ? 12.743 -0.937 -2.113 1.00 88.12 93 PRO A C 1
ATOM 706 O O . PRO A 1 93 ? 11.878 -1.166 -2.960 1.00 88.12 93 PRO A O 1
ATOM 709 N N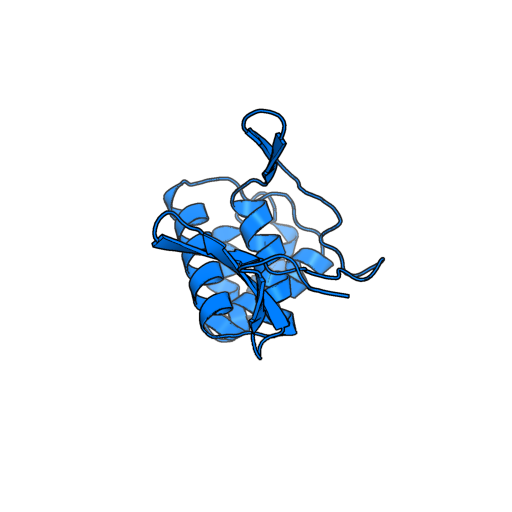 . GLU A 1 94 ? 13.812 -1.713 -1.947 1.00 90.06 94 GLU A N 1
ATOM 710 C CA . GLU A 1 94 ? 13.922 -3.025 -2.584 1.00 90.06 94 GLU A CA 1
ATOM 71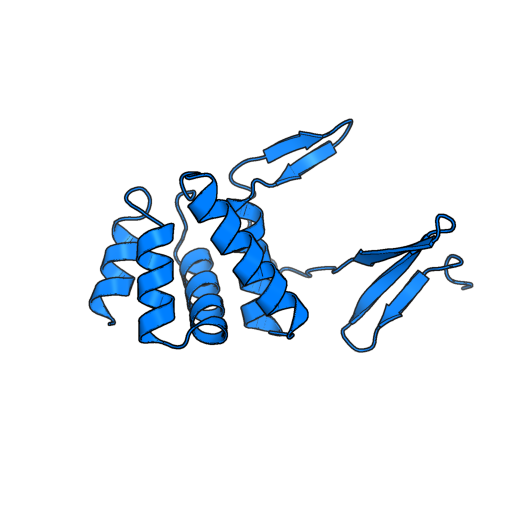1 C C . GLU A 1 94 ? 12.896 -3.967 -1.953 1.00 90.06 94 GLU A C 1
ATOM 713 O O . GLU A 1 94 ? 12.992 -4.238 -0.753 1.00 90.06 94 G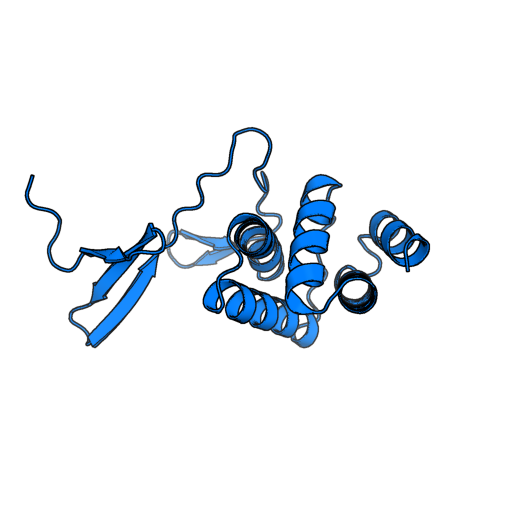LU A O 1
ATOM 718 N N . VAL A 1 95 ? 11.928 -4.411 -2.756 1.00 89.88 95 VAL A N 1
ATOM 719 C CA . VAL A 1 95 ? 10.847 -5.294 -2.318 1.00 89.88 95 VAL A CA 1
ATOM 720 C C . VAL A 1 95 ? 11.201 -6.754 -2.546 1.00 89.88 95 VAL A C 1
ATOM 722 O O . VAL A 1 95 ? 11.784 -7.100 -3.578 1.00 89.88 95 VAL A O 1
ATOM 725 N N . ASP A 1 96 ? 10.840 -7.604 -1.591 1.00 89.00 96 ASP A N 1
ATOM 726 C CA . ASP A 1 96 ? 10.904 -9.053 -1.775 1.00 89.00 96 ASP A CA 1
ATOM 727 C C . ASP A 1 96 ? 9.686 -9.599 -2.544 1.00 89.00 96 ASP A C 1
ATOM 729 O O . ASP A 1 96 ? 8.776 -8.862 -2.932 1.00 89.00 96 ASP A O 1
ATOM 733 N N . ASP A 1 97 ? 9.694 -10.905 -2.816 1.00 89.00 97 ASP A N 1
ATOM 734 C CA . ASP A 1 97 ? 8.642 -11.556 -3.600 1.00 89.00 97 ASP A CA 1
ATOM 735 C C . ASP A 1 97 ? 7.271 -11.508 -2.898 1.00 89.00 97 ASP A C 1
ATOM 737 O O . ASP A 1 97 ? 6.251 -11.376 -3.574 1.00 89.00 97 ASP A O 1
ATOM 741 N N . GLY A 1 98 ? 7.234 -11.567 -1.562 1.00 88.31 98 GLY A N 1
ATOM 742 C CA . GLY A 1 98 ? 5.990 -11.502 -0.792 1.00 88.31 98 GLY A CA 1
ATOM 743 C C . GLY A 1 98 ? 5.415 -10.088 -0.775 1.00 88.31 98 GLY A C 1
ATOM 744 O O . GLY A 1 98 ? 4.237 -9.882 -1.059 1.00 88.31 98 GLY A O 1
ATOM 745 N N . GLU A 1 99 ? 6.257 -9.085 -0.527 1.00 90.38 99 GLU A N 1
ATOM 746 C CA . GLU A 1 99 ? 5.897 -7.669 -0.645 1.00 90.38 99 GLU A CA 1
ATOM 747 C C . GLU A 1 99 ? 5.385 -7.336 -2.055 1.00 90.38 99 GLU A C 1
ATOM 749 O O . GLU A 1 99 ? 4.386 -6.626 -2.209 1.00 90.38 99 GLU A O 1
ATOM 754 N N . LEU A 1 100 ? 6.032 -7.880 -3.091 1.00 92.06 100 LEU A N 1
ATOM 755 C CA . LEU A 1 100 ? 5.601 -7.719 -4.476 1.00 92.06 100 LEU A CA 1
ATOM 756 C C . LEU A 1 100 ? 4.235 -8.368 -4.734 1.00 92.06 100 LEU A C 1
ATOM 758 O O . LEU A 1 100 ? 3.413 -7.768 -5.429 1.00 92.06 100 LEU A O 1
ATOM 762 N N . GLU A 1 101 ? 3.971 -9.554 -4.183 1.00 91.81 101 GLU A N 1
ATOM 763 C CA . GLU A 1 101 ? 2.683 -10.247 -4.302 1.00 91.81 101 GLU A CA 1
ATOM 764 C C . GLU A 1 101 ? 1.545 -9.437 -3.660 1.00 91.81 101 GLU A C 1
ATOM 766 O O . GLU A 1 101 ? 0.525 -9.184 -4.311 1.00 91.81 101 GLU A O 1
ATOM 771 N N . TRP A 1 102 ? 1.746 -8.929 -2.439 1.00 92.31 102 TRP A N 1
ATOM 772 C CA . TRP A 1 102 ? 0.778 -8.056 -1.763 1.00 92.31 102 TRP A CA 1
ATOM 773 C C . TRP A 1 102 ? 0.496 -6.782 -2.557 1.00 92.31 102 TRP A C 1
ATOM 775 O O . TRP A 1 102 ? -0.662 -6.403 -2.752 1.00 92.31 102 TRP A O 1
ATOM 785 N N . LEU A 1 103 ? 1.550 -6.138 -3.067 1.00 94.25 103 LEU A N 1
ATOM 786 C CA . LEU A 1 103 ? 1.418 -4.962 -3.922 1.00 94.25 103 LEU A CA 1
ATOM 787 C C . LEU A 1 103 ? 0.629 -5.274 -5.193 1.00 94.25 103 LEU A C 1
ATOM 789 O O . LEU A 1 103 ? -0.225 -4.471 -5.565 1.00 94.25 103 LEU A O 1
ATOM 793 N N . CYS A 1 104 ? 0.878 -6.420 -5.837 1.00 94.12 104 CYS A N 1
ATOM 794 C CA . CYS A 1 104 ? 0.134 -6.856 -7.018 1.00 94.12 104 CYS A CA 1
ATOM 795 C C . CYS A 1 104 ? -1.353 -6.997 -6.713 1.00 94.12 104 CYS A C 1
ATOM 797 O O . CYS A 1 104 ? -2.173 -6.390 -7.397 1.00 94.12 104 CYS A O 1
ATOM 799 N N . MET A 1 105 ? -1.707 -7.743 -5.668 1.00 93.75 105 MET A N 1
ATOM 800 C CA . MET A 1 105 ? -3.109 -7.935 -5.297 1.00 93.75 105 MET A CA 1
ATOM 801 C C . MET A 1 105 ? -3.799 -6.598 -5.012 1.00 93.75 105 MET A C 1
ATOM 803 O O . MET A 1 105 ? -4.882 -6.339 -5.538 1.00 93.75 105 MET A O 1
ATOM 807 N N . ALA A 1 106 ? -3.143 -5.703 -4.269 1.00 95.31 106 ALA A N 1
ATOM 808 C CA . ALA A 1 106 ? -3.696 -4.391 -3.959 1.00 95.31 106 ALA A CA 1
ATOM 809 C C . ALA A 1 106 ? -3.929 -3.526 -5.212 1.00 95.31 106 ALA A C 1
ATOM 811 O O . ALA A 1 106 ? -5.010 -2.959 -5.381 1.00 95.31 106 ALA A O 1
ATOM 812 N N . VAL A 1 107 ? -2.959 -3.438 -6.132 1.00 95.31 107 VAL A N 1
ATOM 813 C CA . VAL A 1 107 ? -3.134 -2.636 -7.359 1.00 95.31 107 VAL A CA 1
ATOM 814 C C . VAL A 1 107 ? -4.145 -3.248 -8.326 1.00 95.31 107 VAL A C 1
ATOM 816 O O . VAL A 1 107 ? -4.801 -2.506 -9.058 1.00 95.31 107 VAL A O 1
ATOM 819 N N . GLU A 1 108 ? -4.305 -4.572 -8.335 1.00 94.00 108 GLU A N 1
ATOM 820 C CA . GLU A 1 108 ? -5.325 -5.244 -9.141 1.00 94.00 108 GLU A CA 1
ATOM 821 C C . GLU A 1 108 ? -6.736 -4.959 -8.617 1.00 94.00 108 GLU A C 1
ATOM 823 O O . GLU A 1 108 ? -7.633 -4.699 -9.421 1.00 94.00 108 GLU A O 1
ATOM 828 N N . VAL A 1 109 ? -6.921 -4.913 -7.293 1.00 93.50 109 VAL A N 1
ATOM 829 C CA . VAL A 1 109 ? -8.177 -4.472 -6.663 1.00 93.50 109 VAL A CA 1
ATOM 830 C C . VAL A 1 109 ? -8.478 -3.009 -7.009 1.00 93.50 109 VAL A C 1
ATOM 832 O O . VAL A 1 109 ? -9.606 -2.682 -7.374 1.00 93.50 109 VAL A O 1
ATOM 835 N N . CYS A 1 110 ? -7.477 -2.126 -6.947 1.00 93.06 110 CYS A N 1
ATOM 836 C CA . CYS A 1 110 ? -7.681 -0.688 -7.146 1.00 93.06 110 CYS A CA 1
ATOM 837 C C . CYS A 1 110 ? -7.848 -0.262 -8.612 1.00 93.06 110 CYS A C 1
ATOM 839 O O . CYS A 1 110 ? -8.622 0.651 -8.907 1.00 93.06 110 CYS A O 1
ATOM 841 N N . PHE A 1 111 ? -7.096 -0.870 -9.531 1.00 93.19 111 PHE A N 1
ATOM 842 C CA . PHE A 1 111 ? -6.955 -0.388 -10.911 1.00 93.19 111 PHE A CA 1
ATOM 843 C C . PHE A 1 111 ? -7.249 -1.461 -11.970 1.00 93.19 111 PHE A C 1
ATOM 845 O O . PHE A 1 111 ? -7.258 -1.156 -13.164 1.00 93.19 111 PHE A O 1
ATOM 852 N N . GLY A 1 112 ? -7.509 -2.706 -11.559 1.00 89.00 112 GLY A N 1
ATOM 853 C CA . GLY A 1 112 ? -7.648 -3.859 -12.446 1.00 89.00 112 GLY A CA 1
ATOM 854 C C . GLY A 1 112 ? -6.301 -4.438 -12.894 1.00 89.00 112 GLY A C 1
ATOM 855 O O . GLY A 1 112 ? -5.277 -3.763 -12.852 1.00 89.00 112 GLY A O 1
ATOM 856 N N . GLY A 1 113 ? -6.317 -5.688 -13.373 1.00 90.94 113 GLY A N 1
ATOM 857 C CA . GLY A 1 113 ? -5.139 -6.506 -13.716 1.00 90.94 113 GLY A CA 1
ATOM 858 C C . GLY A 1 113 ? -3.977 -5.764 -14.390 1.00 90.94 113 GLY A C 1
ATOM 859 O O . GLY A 1 113 ? -2.974 -5.423 -13.767 1.00 90.94 113 GLY A O 1
ATOM 860 N N . VAL A 1 114 ? -4.111 -5.505 -15.693 1.00 92.75 114 VAL A N 1
ATOM 861 C CA . VAL A 1 114 ? -3.026 -4.932 -16.511 1.00 92.75 114 VAL A CA 1
ATOM 862 C C . VAL A 1 114 ? -2.648 -3.515 -16.073 1.00 92.75 114 VAL A C 1
ATOM 864 O O . VAL A 1 114 ? -1.466 -3.194 -15.962 1.00 92.75 114 VAL A O 1
ATOM 867 N N . VAL A 1 115 ? -3.637 -2.656 -15.818 1.00 93.81 115 VAL A N 1
ATOM 868 C CA . VAL A 1 115 ? -3.386 -1.250 -15.465 1.00 93.81 115 VAL A CA 1
ATOM 869 C C . VAL A 1 115 ? -2.697 -1.154 -14.105 1.00 93.81 115 VAL A C 1
ATOM 871 O O . VAL A 1 115 ? -1.717 -0.422 -13.981 1.00 93.81 115 VAL A O 1
ATOM 874 N N . GLY A 1 116 ? -3.142 -1.934 -13.119 1.00 93.62 116 GLY A N 1
ATOM 875 C CA . GLY A 1 116 ? -2.520 -2.005 -11.800 1.00 93.62 116 GLY A CA 1
ATOM 876 C C . GLY A 1 116 ? -1.056 -2.426 -11.876 1.00 93.62 116 GLY A C 1
ATOM 877 O O . GLY A 1 116 ? -0.195 -1.744 -11.321 1.00 93.62 116 GLY A O 1
ATOM 878 N N . ARG A 1 117 ? -0.739 -3.473 -12.648 1.00 92.50 117 ARG A N 1
ATOM 879 C CA . ARG A 1 117 ? 0.652 -3.925 -12.841 1.00 92.50 117 ARG A CA 1
ATOM 880 C C . ARG A 1 117 ? 1.535 -2.871 -13.508 1.00 92.50 117 ARG A C 1
ATOM 882 O O . ARG A 1 117 ? 2.691 -2.719 -13.119 1.00 92.50 117 ARG A O 1
ATOM 889 N N . LEU A 1 118 ? 1.007 -2.117 -14.475 1.00 92.94 118 LEU A N 1
ATOM 890 C CA . LEU A 1 118 ? 1.738 -1.014 -15.112 1.00 92.94 118 LEU A CA 1
ATOM 89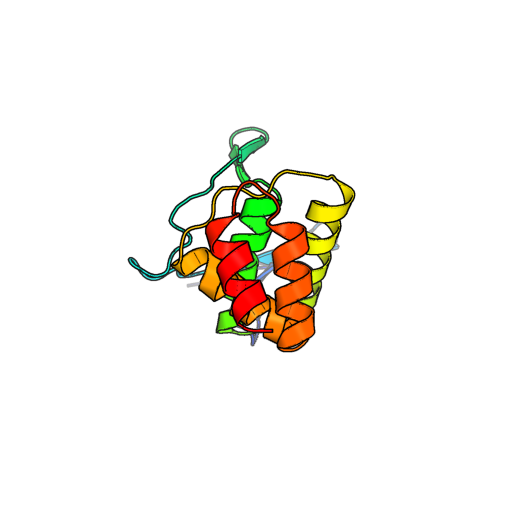1 C C . LEU A 1 118 ? 1.989 0.151 -14.144 1.00 92.94 118 LEU A C 1
ATOM 893 O O . LEU A 1 118 ? 3.094 0.695 -14.126 1.00 92.94 118 LEU A O 1
ATOM 897 N N . VAL A 1 119 ? 0.996 0.514 -13.324 1.00 91.94 119 VAL A N 1
ATOM 898 C CA . VAL A 1 119 ? 1.153 1.522 -12.262 1.00 91.94 119 VAL A CA 1
ATOM 899 C C . VAL A 1 119 ? 2.229 1.077 -11.276 1.00 91.94 119 VAL A C 1
ATOM 901 O O . VAL A 1 119 ? 3.152 1.839 -10.991 1.00 91.94 119 VAL A O 1
ATOM 904 N N . LEU A 1 120 ? 2.170 -0.173 -10.815 1.00 93.50 120 LEU A N 1
ATOM 905 C CA . LEU A 1 120 ? 3.147 -0.717 -9.879 1.00 93.50 120 LEU A CA 1
ATOM 906 C C . LEU A 1 120 ? 4.563 -0.735 -10.466 1.00 93.50 120 LEU A C 1
ATOM 908 O O . LEU A 1 120 ? 5.507 -0.297 -9.812 1.00 93.50 120 LEU A O 1
ATOM 912 N N . ALA A 1 121 ? 4.714 -1.164 -11.722 1.00 92.69 121 ALA A N 1
ATOM 913 C CA . ALA A 1 121 ? 5.996 -1.151 -12.421 1.00 92.69 121 ALA A CA 1
ATOM 914 C C . ALA A 1 121 ? 6.601 0.263 -12.508 1.00 92.69 121 ALA A C 1
ATOM 916 O O . ALA A 1 121 ? 7.813 0.427 -12.353 1.00 92.69 121 ALA A O 1
ATOM 917 N N . ALA A 1 122 ? 5.766 1.285 -12.723 1.00 90.50 122 ALA A N 1
ATOM 918 C CA . ALA A 1 122 ? 6.203 2.678 -12.755 1.00 90.50 122 ALA A CA 1
ATOM 919 C C . ALA A 1 122 ? 6.648 3.189 -11.372 1.00 90.50 122 ALA A C 1
ATOM 921 O O . ALA A 1 122 ? 7.633 3.920 -11.288 1.00 90.50 122 ALA A O 1
ATOM 922 N N . VAL A 1 123 ? 5.953 2.790 -10.302 1.00 90.88 123 VAL A N 1
ATOM 923 C CA . VAL A 1 123 ? 6.250 3.203 -8.918 1.00 90.88 123 VAL A CA 1
ATOM 924 C C . VAL A 1 123 ? 7.518 2.536 -8.379 1.00 90.88 123 VAL A C 1
ATOM 926 O O . VAL A 1 123 ? 8.357 3.205 -7.779 1.00 90.88 123 VAL A O 1
ATOM 929 N N . LEU A 1 124 ? 7.682 1.230 -8.609 1.00 91.44 124 LEU A N 1
ATOM 930 C CA . LEU A 1 124 ? 8.808 0.445 -8.091 1.00 91.44 124 LEU A CA 1
ATOM 931 C C . LEU A 1 124 ? 10.166 0.904 -8.643 1.00 91.44 124 LEU A C 1
ATOM 933 O O . LEU A 1 124 ? 11.186 0.820 -7.950 1.00 91.44 124 LEU A O 1
ATOM 937 N N . GLY A 1 125 ? 10.177 1.396 -9.885 1.00 84.69 125 GLY A N 1
ATOM 938 C CA . GLY A 1 125 ? 11.352 1.980 -10.519 1.00 84.69 125 GLY A CA 1
ATOM 939 C C . GLY A 1 125 ? 12.547 1.021 -10.632 1.00 84.69 125 GLY A C 1
ATOM 940 O O . GLY A 1 125 ? 12.433 -0.203 -10.571 1.00 84.69 125 GLY A O 1
ATOM 941 N N . SER A 1 126 ? 13.738 1.586 -10.832 1.00 83.69 126 SER A N 1
ATOM 942 C CA . SER A 1 126 ? 14.954 0.822 -11.149 1.00 83.69 126 SER A CA 1
ATOM 943 C C . SER A 1 126 ? 15.523 0.003 -9.991 1.00 83.69 126 SER A C 1
ATOM 945 O O . SER A 1 126 ? 16.233 -0.967 -10.249 1.00 83.69 126 SER A O 1
ATOM 947 N N . ASN A 1 127 ? 15.216 0.364 -8.741 1.00 85.62 127 ASN A N 1
ATOM 948 C CA . ASN A 1 127 ? 15.678 -0.384 -7.565 1.00 85.62 127 ASN A CA 1
ATOM 949 C C . ASN A 1 127 ? 15.099 -1.804 -7.533 1.00 85.62 127 ASN A C 1
ATOM 951 O O . ASN A 1 127 ? 15.697 -2.704 -6.964 1.00 85.62 127 ASN A O 1
ATOM 955 N N . ASN A 1 128 ? 13.974 -2.008 -8.217 1.00 91.50 128 ASN A N 1
ATOM 956 C CA . ASN A 1 128 ? 13.204 -3.243 -8.228 1.00 91.50 128 ASN A CA 1
ATOM 957 C C . ASN A 1 128 ? 13.163 -3.863 -9.630 1.00 91.50 128 ASN A C 1
ATOM 959 O O . ASN A 1 128 ? 12.159 -4.433 -10.054 1.00 91.50 128 ASN A O 1
ATOM 963 N N . ALA A 1 129 ? 14.255 -3.739 -10.394 1.00 90.56 129 ALA A N 1
ATOM 964 C CA . ALA A 1 129 ? 14.286 -4.109 -11.809 1.00 90.56 129 ALA A CA 1
ATOM 965 C C . ALA A 1 129 ? 13.879 -5.571 -12.085 1.00 90.56 129 ALA A C 1
ATOM 967 O O . ALA A 1 129 ? 13.352 -5.863 -13.158 1.00 90.56 129 ALA A O 1
ATOM 968 N N . ALA A 1 130 ? 14.132 -6.496 -11.153 1.00 90.38 130 ALA A N 1
ATOM 969 C CA . ALA A 1 130 ? 13.686 -7.885 -11.271 1.00 90.38 130 ALA A CA 1
ATOM 970 C C . ALA A 1 130 ? 12.155 -8.000 -11.179 1.00 90.38 130 ALA A C 1
ATOM 972 O O . ALA A 1 130 ? 11.544 -8.520 -12.115 1.00 90.38 130 ALA A O 1
ATOM 973 N N . GLY A 1 131 ? 11.550 -7.433 -10.131 1.00 89.81 131 GLY A N 1
ATOM 974 C CA . GLY A 1 131 ? 10.096 -7.384 -9.961 1.00 89.81 131 GLY A CA 1
ATOM 975 C C . GLY A 1 131 ? 9.401 -6.645 -11.106 1.00 89.81 131 GLY A C 1
ATOM 976 O O . GLY A 1 131 ? 8.451 -7.155 -11.688 1.00 89.81 131 GLY A O 1
ATOM 977 N N . VAL A 1 132 ? 9.946 -5.506 -11.546 1.00 92.50 132 VAL A N 1
ATOM 978 C CA . VAL A 1 132 ? 9.420 -4.754 -12.700 1.00 92.50 132 VAL A CA 1
ATOM 979 C C . VAL A 1 132 ? 9.418 -5.600 -13.976 1.00 92.50 132 VAL A C 1
ATOM 981 O O . VAL A 1 132 ? 8.424 -5.623 -14.698 1.00 92.50 132 VAL A O 1
ATOM 984 N N . ARG A 1 133 ? 10.501 -6.336 -14.268 1.00 92.25 133 ARG A N 1
ATOM 985 C CA . ARG A 1 133 ? 10.534 -7.240 -15.432 1.00 92.25 133 ARG A CA 1
ATOM 986 C C . ARG A 1 133 ? 9.487 -8.345 -15.325 1.00 92.25 133 ARG A C 1
ATOM 988 O O . ARG A 1 133 ? 8.869 -8.671 -16.336 1.00 92.25 133 ARG A O 1
ATOM 995 N N . HIS A 1 134 ? 9.290 -8.898 -14.130 1.00 90.00 134 HIS A N 1
ATOM 996 C CA . HIS A 1 134 ? 8.269 -9.911 -13.892 1.00 90.00 134 HIS A CA 1
ATOM 997 C C . HIS A 1 134 ? 6.865 -9.363 -14.184 1.00 90.00 134 HIS A C 1
ATOM 999 O O . HIS A 1 134 ? 6.153 -9.933 -15.013 1.00 90.00 134 HIS A O 1
ATOM 1005 N N . LEU A 1 135 ? 6.523 -8.197 -13.624 1.00 90.06 135 LEU A N 1
ATOM 1006 C CA . LEU A 1 135 ? 5.253 -7.510 -13.876 1.00 90.06 135 LEU A CA 1
ATOM 1007 C C . LEU A 1 135 ? 5.019 -7.293 -15.372 1.00 90.06 135 LEU A C 1
ATOM 1009 O O . LEU A 1 135 ? 3.987 -7.698 -15.899 1.00 90.06 135 LEU A O 1
ATOM 1013 N N . LEU A 1 136 ? 6.001 -6.731 -16.079 1.00 89.44 136 LEU A N 1
ATOM 1014 C CA . LEU A 1 136 ? 5.877 -6.413 -17.504 1.00 89.44 136 LEU A CA 1
ATOM 1015 C C . LEU A 1 136 ? 5.814 -7.650 -18.410 1.00 89.44 136 LEU A C 1
ATOM 1017 O O . LEU A 1 136 ? 5.256 -7.569 -19.497 1.00 89.44 136 LEU A O 1
ATOM 1021 N N . SER A 1 137 ? 6.358 -8.793 -17.982 1.00 88.75 137 SER A N 1
ATOM 1022 C CA . SER A 1 137 ? 6.241 -10.058 -18.726 1.00 88.75 137 SER A CA 1
ATOM 1023 C C . SER A 1 137 ? 4.852 -10.699 -18.639 1.00 88.75 137 SER A C 1
ATOM 1025 O O . SER A 1 137 ? 4.558 -11.639 -19.373 1.00 88.75 137 SER A O 1
ATOM 1027 N N . SER A 1 138 ? 4.016 -10.194 -17.731 1.00 74.94 138 SER A N 1
ATOM 1028 C CA . SER A 1 138 ? 2.692 -10.722 -17.403 1.00 74.94 138 SER A CA 1
ATOM 1029 C C . SER A 1 138 ? 1.538 -9.812 -17.856 1.00 74.94 138 SER A C 1
ATOM 1031 O O . SER A 1 138 ? 0.391 -10.065 -17.484 1.00 74.94 138 SER A O 1
ATOM 1033 N N . VAL A 1 139 ? 1.857 -8.749 -18.607 1.00 74.44 139 VAL A N 1
ATOM 1034 C CA . VAL A 1 139 ? 0.931 -7.749 -19.172 1.00 74.44 139 VAL A CA 1
ATOM 1035 C C . VAL A 1 139 ? 0.590 -8.076 -20.622 1.00 74.44 139 VAL A C 1
ATOM 1037 O O . VAL A 1 139 ? 1.513 -8.462 -21.373 1.00 74.44 139 VAL A O 1
#

Foldseek 3Di:
DDDDPQWDQDPVRWIWGQDPVGDIDTHDDDPQPPPLDPPDLPDWDDDPVDIHGDLLVVLLVLLQVCLPPNDPVSLVSNVVSLVVLVVVVPARAADDPSSLVSQQSSLCSNPNHLRSLVSVLVSNPDSHVVSSVVSVVRD

pLDDT: mean 84.74, std 11.71, range [44.03, 95.31]

Sequence (139 aa):
MAGAQCFSIESDGKIVFDASQGFRVTMDILELAPSECVERIHAWVPLGEGSLASMSDLVLLRAVTVADRGSDGDILDFNWLLSRVVEMGYPFPEVDDGELEWLCMAVEVCFGGVVGRLVLAAVLGSNNAAGVRHLLSSV

Organism: NCBI:txid574656

Radius of gyration: 16.69 Å; chains: 1; bounding box: 34×33×52 Å